Protein AF-A0A954Y2R5-F1 (afdb_monomer)

Solvent-accessible surface area (backbone atoms only — not comparable to full-atom values): 5227 Å² total; per-residue (Å²): 133,80,44,74,27,45,36,33,32,26,34,68,61,95,92,46,71,47,96,50,70,63,53,79,68,44,76,30,40,46,72,50,80,57,98,58,28,42,31,34,37,34,81,62,88,78,96,58,56,34,33,35,40,35,40,82,38,99,89,83,45,58,40,39,36,33,27,41,57,78,46,78,45,76,46,99,84,62,40,24,40,37,32,22,36,56,77,46,79,47,72,122

Foldseek 3Di:
DKDKKWKFAFDDDDPDTDPDGPDDIDIWTWDDDDPWKTKIKDQDDDPGQKIKIWDDDPVPHTWIWIWGWDDWDADPVRIIITMTTTPDIDHD

pLDDT: mean 91.86, std 6.45, range [58.53, 97.75]

Secondary structure (DSSP, 8-state):
-PPEEEEEEEEEETTEEEEEESS--EEEEEEEEETTEEEEEESS----SEEEEEEEETTTEEEEEEEEEEEEEE-TTSPEEEEEEEEEEE--

Nearest PDB structures (foldseek):
  5ejl-assembly1_A  TM=7.890E-01  e=1.303E-02  Klebsiella pneumoniae
  5kec-assembly3_A  TM=7.675E-01  e=5.693E-02  Klebsiella pneumoniae
  5kgo-assembly1_D  TM=7.375E-01  e=1.441E-01  Klebsiella pneumoniae

Sequence (92 aa):
IPYLLRLTPLVSHGREYFSEQAGEAITVVGKDISESGMGFYHDSSLPHRFVRLSLDDPQVGAFEIVLQLVRCRFTKIGWYETAGRIVEVSTG

Radius of gyration: 12.49 Å; Cα contacts (8 Å, |Δi|>4): 217; chains: 1; bounding box: 32×37×26 Å

Structure (mmCIF, N/CA/C/O backbone):
data_AF-A0A954Y2R5-F1
#
_entry.id   AF-A0A954Y2R5-F1
#
loop_
_atom_site.group_PDB
_atom_site.id
_atom_site.type_symbol
_atom_site.label_atom_id
_atom_site.label_alt_id
_atom_site.label_comp_id
_atom_site.label_asym_id
_atom_site.label_entity_id
_atom_site.labe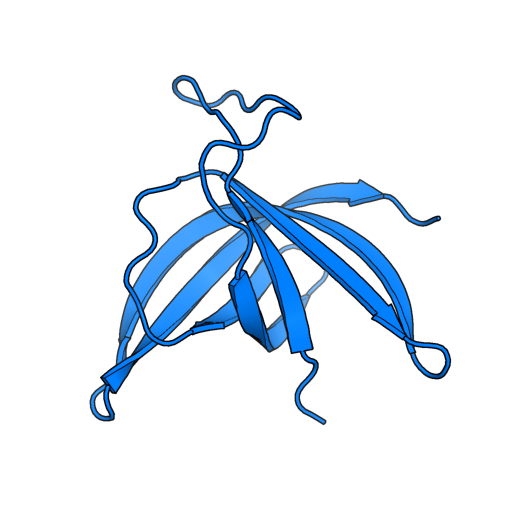l_seq_id
_atom_site.pdbx_PDB_ins_code
_atom_site.Cartn_x
_atom_site.Cartn_y
_atom_site.Cartn_z
_atom_site.occupancy
_atom_site.B_iso_or_equiv
_atom_site.auth_seq_id
_atom_site.auth_comp_id
_atom_site.auth_asym_id
_atom_site.auth_atom_id
_atom_site.pdbx_PDB_model_num
ATOM 1 N N . ILE A 1 1 ? -11.625 -2.846 13.345 1.00 61.84 1 ILE A N 1
ATOM 2 C CA . ILE A 1 1 ? -12.493 -2.758 12.147 1.00 61.84 1 ILE A CA 1
ATOM 3 C C . ILE A 1 1 ? -11.566 -2.860 10.941 1.00 61.84 1 ILE A C 1
ATOM 5 O O . ILE A 1 1 ? -10.534 -2.201 10.990 1.00 61.84 1 ILE A O 1
ATOM 9 N N . PRO A 1 2 ? -11.828 -3.730 9.950 1.00 77.75 2 PRO A N 1
ATOM 10 C CA . PRO A 1 2 ? -11.023 -3.772 8.731 1.00 77.75 2 PRO A CA 1
ATOM 11 C C . PRO A 1 2 ? -11.273 -2.502 7.908 1.00 77.75 2 PRO A C 1
ATOM 13 O O . PRO A 1 2 ? -12.425 -2.128 7.704 1.00 77.75 2 PRO A O 1
ATOM 16 N N . TYR A 1 3 ? -10.208 -1.851 7.442 1.00 86.38 3 TYR A N 1
ATOM 17 C CA . TYR A 1 3 ? -10.305 -0.664 6.587 1.00 86.38 3 TYR A CA 1
ATOM 18 C C . TYR A 1 3 ? -10.008 -1.043 5.142 1.00 86.38 3 TYR A C 1
ATOM 20 O O . TYR A 1 3 ? -9.062 -1.788 4.879 1.00 86.38 3 TYR A O 1
ATOM 28 N N . LEU A 1 4 ? -10.814 -0.536 4.212 1.00 92.69 4 LEU A N 1
ATOM 29 C CA . LEU A 1 4 ? -10.560 -0.685 2.786 1.00 92.69 4 LEU A CA 1
ATOM 30 C C . LEU A 1 4 ? -9.670 0.460 2.325 1.00 92.69 4 LEU A C 1
ATOM 32 O O . LEU A 1 4 ? -9.974 1.624 2.560 1.00 92.69 4 LEU A O 1
ATOM 36 N N . LEU A 1 5 ? -8.566 0.117 1.678 1.00 95.00 5 LEU A N 1
ATOM 37 C CA . LEU A 1 5 ? -7.572 1.076 1.217 1.00 95.00 5 LEU A CA 1
ATOM 38 C C . LEU A 1 5 ? -7.469 0.980 -0.290 1.00 95.00 5 LEU A C 1
ATOM 40 O O . LEU A 1 5 ? -7.507 -0.116 -0.857 1.00 95.00 5 LEU A O 1
ATOM 44 N N . ARG A 1 6 ? -7.284 2.123 -0.940 1.00 96.31 6 ARG A N 1
ATOM 45 C CA . ARG A 1 6 ? -6.927 2.145 -2.353 1.00 96.31 6 ARG A CA 1
ATOM 46 C C . ARG A 1 6 ? -5.418 1.974 -2.465 1.00 96.31 6 ARG A C 1
ATOM 48 O O . ARG A 1 6 ? -4.659 2.811 -1.986 1.00 96.31 6 ARG A O 1
ATOM 55 N N . LEU A 1 7 ? -4.991 0.894 -3.106 1.00 97.19 7 LEU A N 1
ATOM 56 C CA . LEU A 1 7 ? -3.598 0.615 -3.422 1.00 97.19 7 LEU A CA 1
ATOM 57 C C . LEU A 1 7 ? -3.319 1.021 -4.858 1.00 97.19 7 LEU A C 1
ATOM 59 O O . LEU A 1 7 ? -3.954 0.522 -5.778 1.00 97.19 7 LEU A O 1
ATOM 63 N N . THR A 1 8 ? -2.338 1.893 -5.052 1.00 97.62 8 THR A N 1
ATOM 64 C CA . THR A 1 8 ? -1.843 2.292 -6.371 1.00 97.62 8 THR A CA 1
ATOM 65 C C . THR A 1 8 ? -0.398 1.831 -6.530 1.00 97.62 8 THR A C 1
ATOM 67 O O . THR A 1 8 ? 0.463 2.311 -5.787 1.00 97.62 8 THR A O 1
ATOM 70 N N . PRO A 1 9 ? -0.092 0.923 -7.468 1.00 97.12 9 PRO A N 1
ATOM 71 C CA . PRO A 1 9 ? 1.286 0.550 -7.752 1.00 97.12 9 PRO A CA 1
ATOM 72 C C . PRO A 1 9 ? 2.073 1.732 -8.317 1.00 97.12 9 PRO A C 1
ATOM 74 O O . PRO A 1 9 ? 1.566 2.445 -9.182 1.00 97.12 9 PRO A O 1
ATOM 77 N N . LEU A 1 10 ? 3.309 1.925 -7.860 1.00 97.75 10 LEU A N 1
ATOM 78 C CA . LEU A 1 10 ? 4.168 3.019 -8.314 1.00 97.75 10 LEU A CA 1
ATOM 79 C C . LEU A 1 10 ? 5.278 2.516 -9.234 1.00 97.75 10 LEU A C 1
ATOM 81 O O . LEU A 1 10 ? 5.788 1.399 -9.072 1.00 97.75 10 LEU A O 1
ATOM 85 N N . VAL A 1 11 ? 5.667 3.354 -10.195 1.00 97.31 11 VAL A N 1
ATOM 86 C CA . VAL A 1 11 ? 6.859 3.115 -11.016 1.00 97.31 11 VAL A CA 1
ATOM 87 C C . VAL A 1 11 ? 8.086 3.141 -10.110 1.00 97.31 11 VAL A C 1
ATOM 89 O O . VAL A 1 11 ? 8.179 3.952 -9.190 1.00 97.31 11 VAL A O 1
ATOM 92 N N . SER A 1 12 ? 9.034 2.229 -10.340 1.00 95.94 12 SER A N 1
ATOM 93 C CA . SER A 1 12 ? 10.264 2.170 -9.548 1.00 95.94 12 SER A CA 1
ATOM 94 C C . SER A 1 12 ? 11.466 1.708 -10.358 1.00 95.94 12 SER A C 1
ATOM 96 O O . SER A 1 12 ? 11.353 0.809 -11.194 1.00 95.94 12 SER A O 1
ATOM 98 N N . HIS A 1 13 ? 12.628 2.277 -10.042 1.00 94.56 13 HIS A N 1
ATOM 99 C CA . HIS A 1 13 ? 13.924 1.895 -10.589 1.00 94.56 13 HIS A CA 1
ATOM 100 C C . HIS A 1 13 ? 14.899 1.624 -9.437 1.00 94.56 13 HIS A C 1
ATOM 102 O O . HIS A 1 13 ? 15.389 2.518 -8.750 1.00 94.56 13 HIS A O 1
ATOM 108 N N . GLY A 1 14 ? 15.168 0.341 -9.182 1.00 89.50 14 GLY A N 1
ATOM 109 C CA . GLY A 1 14 ? 16.058 -0.084 -8.102 1.00 89.50 14 GLY A CA 1
ATOM 110 C C . GLY A 1 14 ? 15.496 0.212 -6.705 1.00 89.50 14 GLY A C 1
ATOM 111 O O . GLY A 1 14 ? 14.703 -0.575 -6.173 1.00 89.50 14 GLY A O 1
ATOM 112 N N . ARG A 1 15 ? 15.989 1.291 -6.085 1.00 89.62 15 ARG A N 1
ATOM 113 C CA . ARG A 1 15 ? 15.577 1.770 -4.751 1.00 89.62 15 ARG A CA 1
ATOM 114 C C . ARG A 1 15 ? 14.750 3.056 -4.801 1.00 89.62 15 ARG A C 1
ATOM 116 O O . ARG A 1 15 ? 14.273 3.482 -3.756 1.00 89.62 15 ARG A O 1
ATOM 123 N N . GLU A 1 16 ? 14.582 3.636 -5.982 1.00 94.19 16 GLU A N 1
ATOM 124 C CA . GLU A 1 16 ? 13.823 4.863 -6.203 1.00 94.19 16 GLU A CA 1
ATOM 125 C C . GLU A 1 16 ? 12.433 4.527 -6.747 1.00 94.19 16 GLU A C 1
ATOM 127 O O . GLU A 1 16 ? 12.261 3.532 -7.461 1.00 94.19 16 GLU A O 1
ATOM 132 N N . TYR A 1 17 ? 11.449 5.355 -6.404 1.00 96.06 17 TYR A N 1
ATOM 133 C CA . TYR A 1 17 ? 10.093 5.301 -6.939 1.00 96.06 17 TYR A CA 1
ATOM 134 C C . TYR A 1 17 ? 9.673 6.674 -7.455 1.00 96.06 17 TYR A C 1
ATOM 136 O O . TYR A 1 17 ? 10.220 7.697 -7.050 1.00 96.06 17 TYR A O 1
ATOM 144 N N . PHE A 1 18 ? 8.691 6.671 -8.346 1.00 95.88 18 PHE A N 1
ATOM 145 C CA . PHE A 1 18 ? 8.134 7.861 -8.977 1.00 95.88 18 PHE A CA 1
ATOM 146 C C . PHE A 1 18 ? 6.643 7.939 -8.649 1.00 95.88 18 PHE A C 1
ATOM 148 O O . PHE A 1 18 ? 6.011 6.930 -8.331 1.00 95.88 18 PHE A O 1
ATOM 155 N N . SER A 1 19 ? 6.066 9.137 -8.715 1.00 93.19 19 SER A N 1
ATOM 156 C CA . SER A 1 19 ? 4.639 9.355 -8.430 1.00 93.19 19 SER A CA 1
ATOM 157 C C . SER A 1 19 ? 3.706 8.758 -9.496 1.00 93.19 19 SER A C 1
ATOM 159 O O . SER A 1 19 ? 2.499 8.631 -9.273 1.00 93.19 19 SER A O 1
ATOM 161 N N . GLU A 1 20 ? 4.263 8.370 -10.643 1.00 96.12 20 GLU A N 1
ATOM 162 C CA . GLU A 1 20 ? 3.576 7.715 -11.752 1.00 96.12 20 GLU A CA 1
ATOM 163 C C . GLU A 1 20 ? 3.039 6.330 -11.367 1.00 96.12 20 GLU A C 1
ATOM 165 O O . GLU A 1 20 ? 3.683 5.550 -10.659 1.00 96.12 20 GLU A O 1
ATOM 170 N N . GLN A 1 21 ? 1.851 6.002 -11.880 1.00 96.25 21 GLN A N 1
ATOM 171 C CA . GLN A 1 21 ? 1.228 4.702 -11.645 1.00 96.25 21 GLN A CA 1
ATOM 172 C C . GLN A 1 21 ? 1.842 3.641 -12.561 1.00 96.25 21 GLN A C 1
ATOM 174 O O . GLN A 1 21 ? 1.907 3.822 -13.774 1.00 96.25 21 GLN A O 1
ATOM 179 N N . ALA A 1 22 ? 2.249 2.512 -11.984 1.00 95.75 22 ALA A N 1
ATOM 180 C CA . ALA A 1 22 ? 2.790 1.373 -12.729 1.00 95.75 22 ALA A CA 1
ATOM 181 C C . ALA A 1 22 ? 1.726 0.341 -13.136 1.00 95.75 22 ALA A C 1
ATOM 183 O O . ALA A 1 22 ? 2.055 -0.654 -13.780 1.00 95.75 22 ALA A O 1
ATOM 184 N N . GLY A 1 23 ? 0.473 0.537 -12.729 1.00 93.56 23 GLY A N 1
ATOM 185 C CA . GLY A 1 23 ? -0.621 -0.389 -12.985 1.00 93.56 23 GLY A CA 1
ATOM 186 C C . GLY A 1 23 ? -1.940 0.123 -12.424 1.00 93.56 23 GLY A C 1
ATOM 187 O O . GLY A 1 23 ? -2.008 1.218 -11.861 1.00 93.56 23 GLY A O 1
ATOM 188 N N . GLU A 1 24 ? -2.985 -0.685 -12.580 1.00 94.12 24 GLU A N 1
ATOM 189 C CA . GLU A 1 24 ? -4.307 -0.362 -12.055 1.00 94.12 24 GLU A CA 1
ATOM 190 C C . GLU A 1 24 ? -4.305 -0.311 -10.528 1.00 94.12 24 GLU A C 1
ATOM 192 O O . GLU A 1 24 ? -3.626 -1.085 -9.846 1.00 94.12 24 GLU A O 1
ATOM 197 N N . ALA A 1 25 ? -5.090 0.617 -9.987 1.00 95.62 25 ALA A N 1
ATOM 198 C CA . ALA A 1 25 ? -5.315 0.665 -8.559 1.00 95.62 25 ALA A CA 1
ATOM 199 C C . ALA A 1 25 ? -6.330 -0.398 -8.142 1.00 95.62 25 ALA A C 1
ATOM 201 O O . ALA A 1 25 ? -7.361 -0.569 -8.790 1.00 95.62 25 ALA A O 1
ATOM 202 N N . ILE A 1 26 ? -6.063 -1.052 -7.018 1.00 95.31 26 ILE A N 1
ATOM 203 C CA . ILE A 1 26 ? -6.919 -2.096 -6.456 1.00 95.31 26 ILE A CA 1
ATOM 204 C C . ILE A 1 26 ? -7.357 -1.721 -5.044 1.00 95.31 26 ILE A C 1
ATOM 206 O O . ILE A 1 26 ? -6.720 -0.909 -4.370 1.00 95.31 26 ILE A O 1
ATOM 210 N N . THR A 1 27 ? -8.436 -2.333 -4.573 1.00 95.12 27 THR A N 1
ATOM 211 C CA . THR A 1 27 ? -8.838 -2.242 -3.168 1.00 95.12 27 THR A CA 1
ATOM 212 C C . THR A 1 27 ? -8.149 -3.338 -2.366 1.00 95.12 27 THR A C 1
ATOM 214 O O . THR A 1 27 ? -8.157 -4.501 -2.761 1.00 95.12 27 THR A O 1
ATOM 217 N N . VAL A 1 28 ? -7.579 -2.976 -1.219 1.00 95.75 28 VAL A N 1
ATOM 218 C CA . VAL A 1 28 ? -6.960 -3.922 -0.284 1.00 95.75 28 VAL A CA 1
ATOM 219 C C . VAL A 1 28 ? -7.569 -3.791 1.104 1.00 95.75 28 VAL A C 1
ATOM 221 O O . VAL A 1 28 ? -8.071 -2.731 1.480 1.00 95.75 28 VAL A O 1
ATOM 224 N N . VAL A 1 29 ? -7.514 -4.871 1.879 1.00 94.88 29 VAL A N 1
ATOM 225 C CA . VAL A 1 29 ? -8.019 -4.904 3.253 1.00 94.88 29 VAL A CA 1
ATOM 226 C C . VAL A 1 29 ? -6.857 -4.666 4.210 1.00 94.88 29 VAL A C 1
ATOM 228 O O . VAL A 1 29 ? -5.949 -5.492 4.300 1.00 94.88 29 VAL A O 1
ATOM 231 N N . GLY A 1 30 ? -6.879 -3.550 4.934 1.00 93.50 30 GLY A N 1
ATOM 232 C CA . GLY A 1 30 ? -5.902 -3.246 5.975 1.00 93.50 30 GLY A CA 1
ATOM 233 C C . GLY A 1 30 ? -5.910 -4.306 7.076 1.00 93.50 30 GLY A C 1
ATOM 234 O O . GLY A 1 30 ? -6.973 -4.744 7.523 1.00 93.50 30 GLY A O 1
ATOM 235 N N . LYS A 1 31 ? -4.715 -4.717 7.505 1.00 91.94 31 LYS A N 1
ATOM 236 C CA . LYS A 1 31 ? -4.512 -5.723 8.551 1.00 91.94 31 LYS A CA 1
ATOM 237 C C . LYS A 1 31 ? -3.988 -5.089 9.838 1.00 91.94 31 LYS A C 1
ATOM 239 O O . LYS A 1 31 ? -4.708 -5.042 10.825 1.00 91.94 31 LYS A O 1
ATOM 244 N N . ASP A 1 32 ? -2.757 -4.586 9.796 1.00 86.75 32 ASP A N 1
ATOM 245 C CA . ASP A 1 32 ? -2.041 -4.011 10.938 1.00 86.75 32 ASP A CA 1
ATOM 246 C C . ASP A 1 32 ? -1.325 -2.735 10.474 1.00 86.75 32 ASP A C 1
ATOM 248 O O . ASP A 1 32 ? -0.753 -2.724 9.381 1.00 86.75 32 ASP A O 1
ATOM 252 N N . ILE A 1 33 ? -1.318 -1.682 11.293 1.00 87.75 33 ILE A N 1
ATOM 253 C CA . ILE A 1 33 ? -0.577 -0.438 11.037 1.00 87.75 33 ILE A CA 1
ATOM 254 C C . ILE A 1 33 ? 0.318 -0.110 12.232 1.00 87.75 33 ILE A C 1
ATOM 256 O O . ILE A 1 33 ? -0.071 -0.292 13.385 1.00 87.75 33 ILE A O 1
ATOM 260 N N . SER A 1 34 ? 1.530 0.357 11.953 1.00 89.50 34 SER A N 1
ATOM 261 C CA . SER A 1 34 ? 2.453 0.918 12.938 1.00 89.50 34 SER A CA 1
ATOM 262 C C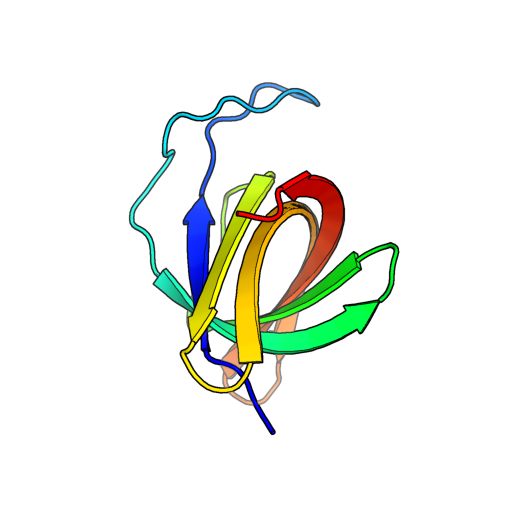 . SER A 1 34 ? 3.134 2.154 12.358 1.00 89.50 34 SER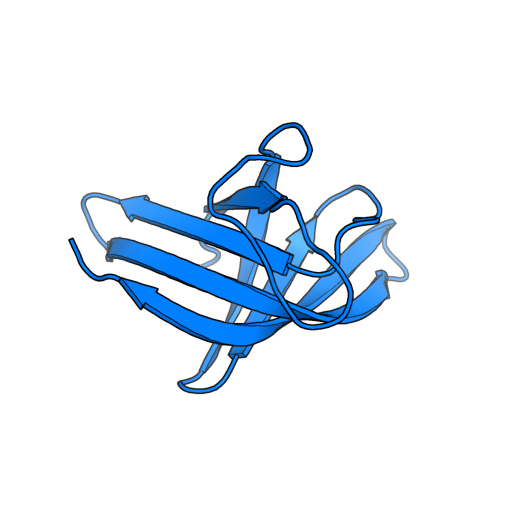 A C 1
ATOM 264 O O . SER A 1 34 ? 3.018 2.434 11.167 1.00 89.50 34 SER A O 1
ATOM 266 N N . GLU A 1 35 ? 3.911 2.864 13.173 1.00 86.88 35 GLU A N 1
ATOM 267 C CA . GLU A 1 35 ? 4.696 4.023 12.720 1.00 86.88 35 GLU A CA 1
ATOM 268 C C . GLU A 1 35 ? 5.708 3.685 11.611 1.00 86.88 35 GLU A C 1
ATOM 270 O O . GLU A 1 35 ? 6.148 4.562 10.876 1.00 86.88 35 GLU A O 1
ATOM 275 N N . SER A 1 36 ? 6.099 2.413 11.481 1.00 92.56 36 SER A N 1
ATOM 276 C CA . SER A 1 36 ? 7.162 1.987 10.560 1.00 92.56 36 SER A CA 1
ATOM 277 C C . SE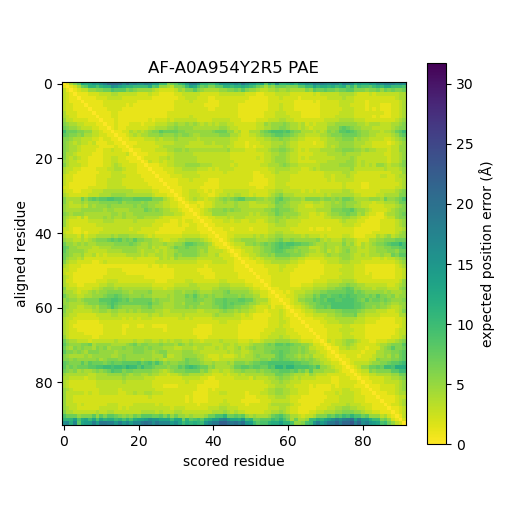R A 1 36 ? 6.667 1.193 9.356 1.00 92.56 36 SER A C 1
ATOM 279 O O . SER A 1 36 ? 7.433 0.961 8.416 1.00 92.56 36 SER A O 1
ATOM 281 N N . GLY A 1 37 ? 5.415 0.746 9.356 1.00 94.25 37 GLY A N 1
ATOM 282 C CA . GLY A 1 37 ? 4.948 -0.180 8.341 1.00 94.25 37 GLY A CA 1
ATOM 283 C C . GLY A 1 37 ? 3.466 -0.479 8.413 1.00 94.25 37 GLY A C 1
ATOM 284 O O . GLY A 1 37 ? 2.766 -0.123 9.359 1.00 94.25 37 GLY A O 1
ATOM 285 N N . MET A 1 38 ? 3.007 -1.189 7.392 1.00 94.38 38 MET A N 1
ATOM 286 C CA . MET A 1 38 ? 1.622 -1.609 7.287 1.00 94.38 38 MET A CA 1
ATOM 287 C C . MET A 1 38 ? 1.514 -2.967 6.598 1.00 94.38 38 MET A C 1
ATOM 289 O O . MET A 1 38 ? 2.244 -3.262 5.648 1.00 94.38 38 MET A O 1
ATOM 293 N N . GLY A 1 39 ? 0.595 -3.790 7.099 1.00 94.88 39 GLY 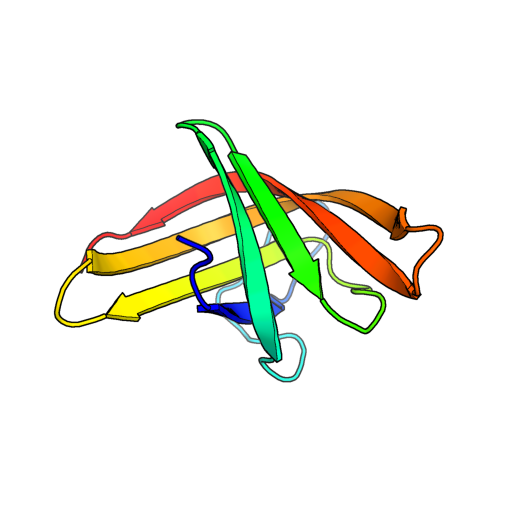A N 1
ATOM 294 C CA . GLY A 1 39 ? 0.174 -5.047 6.493 1.00 94.88 39 GLY A CA 1
ATOM 295 C C . GLY A 1 39 ? -1.232 -4.947 5.906 1.00 94.88 39 GLY A C 1
ATOM 296 O O . GLY A 1 39 ? -2.089 -4.248 6.451 1.00 94.88 39 GLY A O 1
ATOM 297 N N . PHE A 1 40 ? -1.483 -5.671 4.820 1.00 95.38 40 PHE A N 1
ATOM 298 C CA . PHE A 1 40 ? -2.783 -5.734 4.156 1.00 95.38 40 PHE A CA 1
ATOM 299 C C . PHE A 1 40 ? -2.977 -7.053 3.392 1.00 95.38 40 PHE A C 1
ATOM 301 O O . PHE A 1 40 ? -2.024 -7.788 3.121 1.00 95.38 40 PHE A O 1
ATOM 308 N N . TYR A 1 41 ? -4.229 -7.346 3.048 1.00 95.31 41 TYR A N 1
ATOM 309 C CA . TYR A 1 41 ? -4.639 -8.507 2.262 1.00 95.31 41 TYR A CA 1
ATOM 310 C C . TYR A 1 41 ? -5.274 -8.096 0.935 1.00 95.31 41 TYR A C 1
AT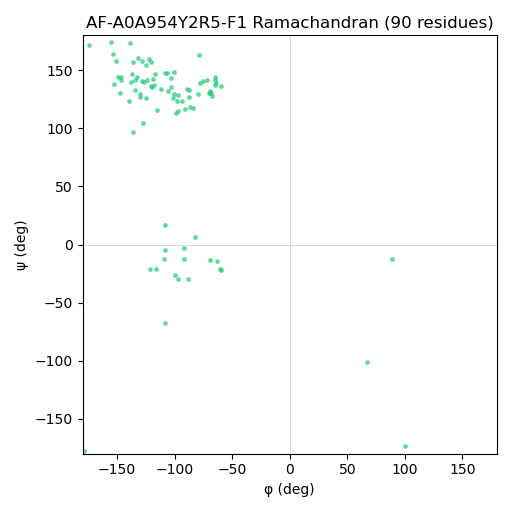OM 312 O O . TYR A 1 41 ? -5.968 -7.081 0.861 1.00 95.31 41 TYR A O 1
ATOM 320 N N . HIS A 1 42 ? -5.072 -8.913 -0.096 1.00 93.50 42 HIS A N 1
ATOM 321 C CA . HIS A 1 42 ? -5.719 -8.789 -1.404 1.00 93.50 42 HIS A CA 1
ATOM 322 C C . HIS A 1 42 ? -5.761 -10.144 -2.128 1.00 93.50 42 HIS A C 1
ATOM 324 O O . HIS A 1 42 ? -5.250 -11.140 -1.619 1.00 93.50 42 HIS A O 1
ATOM 330 N N . ASP A 1 43 ? -6.429 -10.215 -3.273 1.00 89.50 43 ASP A N 1
ATOM 331 C CA . ASP A 1 43 ? -6.786 -11.467 -3.959 1.00 89.50 43 ASP A CA 1
ATOM 332 C C . ASP A 1 43 ? -5.756 -11.961 -4.994 1.00 89.50 43 ASP A C 1
ATOM 334 O O . ASP A 1 43 ? -5.810 -13.106 -5.440 1.00 89.50 43 ASP A O 1
ATOM 338 N N . SER A 1 44 ? -4.797 -11.118 -5.365 1.00 85.38 44 SER A N 1
ATOM 339 C CA . SER A 1 44 ? -3.864 -11.335 -6.478 1.00 85.38 44 SER A CA 1
ATOM 340 C C . SER A 1 44 ? -2.416 -11.065 -6.063 1.00 85.38 44 SER A C 1
ATOM 342 O O . SER A 1 44 ? -2.168 -10.414 -5.063 1.00 85.38 44 SER A O 1
ATOM 344 N N . SER A 1 45 ? -1.411 -11.560 -6.786 1.00 86.56 45 SER A N 1
ATOM 345 C CA . SER A 1 45 ? -0.010 -11.212 -6.485 1.00 86.56 45 SER A CA 1
ATOM 346 C C . SER A 1 45 ? 0.331 -9.792 -6.952 1.00 86.56 45 SER A C 1
ATOM 348 O O . SER A 1 45 ? -0.035 -9.425 -8.065 1.00 86.56 45 SER A O 1
ATOM 350 N N . LEU A 1 46 ? 1.115 -9.036 -6.174 1.00 87.94 46 LEU A N 1
ATOM 351 C CA . LEU A 1 46 ? 1.632 -7.718 -6.575 1.00 87.94 46 LEU A CA 1
ATOM 352 C C . LEU A 1 46 ? 3.077 -7.825 -7.094 1.00 87.94 46 LEU A C 1
ATOM 354 O O . LEU A 1 46 ? 3.977 -8.092 -6.296 1.00 87.94 46 LEU A O 1
ATOM 358 N N . PRO A 1 47 ? 3.343 -7.576 -8.391 1.00 90.19 47 PRO A N 1
ATOM 359 C CA . PRO A 1 47 ? 4.699 -7.601 -8.948 1.00 90.19 47 PRO A CA 1
ATOM 360 C C . PRO A 1 47 ? 5.486 -6.295 -8.712 1.00 90.19 47 PRO A C 1
ATOM 362 O O . PRO A 1 47 ? 6.590 -6.136 -9.231 1.00 90.19 47 PRO A O 1
ATOM 365 N N . HIS A 1 48 ? 4.936 -5.350 -7.945 1.00 93.00 48 HIS A N 1
ATOM 366 C CA . HIS A 1 48 ? 5.501 -4.014 -7.738 1.00 93.00 48 HIS A CA 1
ATOM 367 C C . HIS A 1 48 ? 6.191 -3.900 -6.378 1.00 93.00 48 HIS A C 1
ATOM 369 O O . HIS A 1 48 ? 5.723 -4.454 -5.390 1.00 93.00 48 HIS A O 1
ATOM 375 N N . ARG A 1 49 ? 7.304 -3.160 -6.310 1.00 94.88 49 ARG A N 1
ATOM 376 C CA . ARG A 1 49 ? 8.078 -2.979 -5.067 1.00 94.88 49 ARG A CA 1
ATOM 377 C C . ARG A 1 49 ? 7.592 -1.805 -4.221 1.00 94.88 49 ARG A C 1
ATOM 379 O O . ARG A 1 49 ? 7.746 -1.851 -3.003 1.00 94.88 49 ARG A O 1
ATOM 386 N N . PHE A 1 50 ? 7.037 -0.778 -4.854 1.00 97.69 50 PHE A N 1
ATOM 387 C CA . PHE A 1 50 ? 6.511 0.400 -4.181 1.00 97.69 50 PHE A CA 1
ATOM 388 C C . PHE A 1 50 ? 5.037 0.560 -4.507 1.00 97.69 50 PHE A C 1
ATOM 390 O O . PHE A 1 50 ? 4.616 0.392 -5.655 1.00 97.69 50 PHE A O 1
ATOM 397 N N . VAL A 1 51 ? 4.257 0.862 -3.480 1.00 97.44 51 VAL A N 1
ATOM 398 C CA . VAL A 1 51 ? 2.826 1.109 -3.611 1.00 97.44 51 VAL A CA 1
ATOM 399 C C . VAL A 1 51 ? 2.455 2.310 -2.772 1.00 97.44 51 VAL A C 1
ATOM 401 O O . VAL A 1 51 ? 3.005 2.523 -1.694 1.00 97.44 51 VAL A O 1
ATOM 404 N N . ARG A 1 52 ? 1.481 3.063 -3.250 1.00 97.50 52 ARG A N 1
ATOM 405 C CA . ARG A 1 52 ? 0.796 4.078 -2.473 1.00 97.50 52 ARG A CA 1
ATOM 406 C C . ARG A 1 52 ? -0.499 3.498 -1.918 1.00 97.50 52 ARG A C 1
ATOM 408 O O . ARG A 1 52 ? -1.289 2.957 -2.690 1.00 97.50 52 ARG A O 1
ATOM 415 N N . LEU A 1 53 ? -0.717 3.626 -0.615 1.00 96.06 53 LEU A N 1
ATOM 416 C CA . LEU A 1 53 ? -1.996 3.353 0.031 1.00 96.06 53 LEU A CA 1
ATOM 417 C C . LEU A 1 53 ? -2.655 4.671 0.409 1.00 96.06 53 LEU A C 1
ATOM 419 O O . LEU A 1 53 ? -2.013 5.517 1.026 1.00 96.06 53 LEU A O 1
ATOM 423 N N . SER A 1 54 ? -3.931 4.813 0.079 1.00 95.19 54 SER A N 1
ATOM 424 C CA . SER A 1 54 ? -4.734 5.954 0.503 1.00 95.19 54 SER A CA 1
ATOM 425 C C . SER A 1 54 ? -6.030 5.495 1.161 1.00 95.19 54 SER A C 1
ATOM 427 O O . SER A 1 54 ? -6.675 4.543 0.699 1.00 95.19 54 SER A O 1
ATOM 429 N N . LEU A 1 55 ? -6.415 6.208 2.214 1.00 92.38 55 LEU A N 1
ATOM 430 C CA . LEU A 1 55 ? -7.740 6.167 2.817 1.00 92.38 55 LEU A CA 1
ATOM 431 C C . LEU A 1 55 ? -8.327 7.570 2.733 1.00 92.38 55 LEU A C 1
ATOM 433 O O . LEU A 1 55 ? -7.633 8.536 3.035 1.00 92.38 55 LEU A O 1
ATOM 437 N N . ASP A 1 56 ? -9.591 7.659 2.352 1.00 90.88 56 ASP A N 1
ATOM 438 C CA . ASP A 1 56 ? -10.400 8.865 2.487 1.00 90.88 56 ASP A CA 1
ATOM 439 C C . ASP A 1 56 ? -11.761 8.415 3.014 1.00 90.88 56 ASP A C 1
ATOM 441 O O . ASP A 1 56 ? -12.579 7.862 2.275 1.00 90.88 56 ASP A O 1
ATOM 445 N N . ASP A 1 57 ? -11.932 8.512 4.330 1.00 86.75 57 ASP A N 1
ATOM 446 C CA . ASP A 1 57 ? -13.133 8.069 5.025 1.00 86.75 57 ASP A CA 1
ATOM 447 C C . ASP A 1 57 ? -13.632 9.187 5.958 1.00 86.75 57 ASP A C 1
ATOM 449 O O . ASP A 1 57 ? -12.872 9.663 6.803 1.00 86.75 57 ASP A O 1
ATOM 453 N N . PRO A 1 58 ? -14.908 9.604 5.874 1.00 86.12 58 PRO A N 1
ATOM 454 C CA . PRO A 1 58 ? -15.436 10.698 6.693 1.00 86.12 58 PRO A CA 1
ATOM 455 C C . PRO A 1 58 ? -15.382 10.472 8.212 1.00 86.12 58 PRO A C 1
ATOM 457 O O . PRO A 1 58 ? -15.480 11.433 8.972 1.00 86.12 58 PRO A O 1
ATOM 460 N N . GLN A 1 59 ? -15.287 9.222 8.672 1.00 85.94 59 GLN A N 1
ATOM 461 C CA . GLN A 1 59 ? -15.240 8.859 10.090 1.00 85.94 59 GLN A CA 1
ATOM 462 C C . GLN A 1 59 ? -13.811 8.641 10.594 1.00 85.94 59 GLN A C 1
ATOM 464 O O . GLN A 1 59 ? -13.548 8.859 11.776 1.00 85.94 59 GLN A O 1
ATOM 469 N N . VAL A 1 60 ? -12.901 8.197 9.722 1.00 82.56 60 VAL A N 1
ATOM 470 C CA . VAL A 1 60 ? -11.507 7.864 10.078 1.00 82.56 60 VAL A CA 1
ATOM 471 C C . VAL A 1 60 ? -10.533 8.990 9.722 1.00 82.56 60 VAL A C 1
ATOM 473 O O . VAL A 1 60 ? -9.494 9.133 10.366 1.00 82.56 60 VAL A O 1
ATOM 476 N N . GLY A 1 61 ? -10.877 9.810 8.732 1.00 87.00 61 GLY A N 1
ATOM 477 C CA . GLY A 1 61 ? -10.023 10.836 8.149 1.00 87.00 61 GLY A CA 1
ATOM 478 C C . GLY A 1 61 ? -9.381 10.391 6.835 1.00 87.00 61 GLY A C 1
ATOM 479 O O . GLY A 1 61 ? -9.677 9.322 6.293 1.00 87.00 61 GLY A O 1
ATOM 480 N N . ALA A 1 62 ? -8.481 11.235 6.333 1.00 90.94 62 ALA A N 1
ATOM 481 C CA . ALA A 1 62 ? -7.766 11.006 5.090 1.00 90.94 62 ALA A CA 1
ATOM 482 C C . ALA A 1 62 ? -6.259 10.897 5.334 1.00 90.94 62 ALA A C 1
ATOM 484 O O . ALA A 1 62 ? -5.677 11.680 6.087 1.00 90.94 62 ALA A O 1
ATOM 485 N N . PHE A 1 63 ? -5.622 9.929 4.684 1.00 91.50 63 PHE A N 1
ATOM 486 C CA . PHE A 1 63 ? -4.169 9.818 4.656 1.00 91.50 63 PHE A CA 1
ATOM 487 C C . PHE A 1 63 ? -3.696 9.162 3.369 1.00 91.50 63 PHE A C 1
ATOM 489 O O . PHE A 1 63 ? -4.408 8.374 2.738 1.00 91.50 63 PHE A O 1
ATOM 496 N N . GLU A 1 64 ? -2.439 9.422 3.042 1.00 94.75 64 GLU A N 1
ATOM 497 C CA . GLU A 1 64 ? -1.724 8.747 1.979 1.00 94.75 64 GLU A CA 1
ATOM 498 C C . GLU A 1 64 ? -0.326 8.348 2.476 1.00 94.75 64 GLU A C 1
ATOM 500 O O . GLU A 1 64 ? 0.379 9.112 3.133 1.00 94.75 64 GLU A O 1
ATOM 505 N N . ILE A 1 65 ? 0.064 7.100 2.221 1.00 95.31 65 ILE A N 1
ATOM 506 C CA . ILE A 1 65 ? 1.386 6.577 2.575 1.00 95.31 65 ILE A CA 1
ATOM 507 C C . ILE A 1 65 ? 1.990 5.835 1.393 1.00 95.31 65 ILE A C 1
ATOM 509 O O . ILE A 1 65 ? 1.295 5.116 0.671 1.00 95.31 65 ILE A O 1
ATOM 513 N N . VAL A 1 66 ? 3.305 5.945 1.230 1.00 97.31 66 VAL A N 1
ATOM 514 C CA . VAL A 1 66 ? 4.059 5.099 0.305 1.00 97.31 66 VAL A CA 1
ATOM 515 C C . VAL A 1 66 ? 4.736 3.991 1.094 1.00 97.31 66 VAL A C 1
ATOM 517 O O . VAL A 1 66 ? 5.427 4.233 2.088 1.00 97.31 66 VAL A O 1
ATOM 520 N N . LEU A 1 67 ? 4.546 2.758 0.634 1.00 97.25 67 LEU A N 1
ATOM 521 C CA . LEU A 1 67 ? 5.163 1.566 1.187 1.00 97.25 67 LEU A CA 1
ATOM 522 C C . LEU A 1 67 ? 6.178 0.976 0.216 1.00 97.25 67 LEU A C 1
ATOM 524 O O . LEU A 1 67 ? 5.867 0.730 -0.949 1.00 97.25 67 LEU A O 1
ATOM 528 N N . GLN A 1 68 ? 7.349 0.623 0.738 1.00 97.38 68 GLN A N 1
ATOM 529 C CA . GLN A 1 68 ? 8.227 -0.360 0.117 1.00 97.38 68 GLN A CA 1
ATOM 530 C C . GLN A 1 68 ? 7.818 -1.761 0.586 1.00 97.38 68 GLN A C 1
ATOM 532 O O . GLN A 1 68 ? 7.904 -2.062 1.778 1.00 97.38 68 GLN A O 1
ATOM 537 N N . LEU A 1 69 ? 7.401 -2.637 -0.327 1.00 95.62 69 LEU A N 1
ATOM 538 C CA . LEU A 1 69 ? 6.983 -3.999 0.007 1.00 95.62 69 LEU A CA 1
ATOM 539 C C . LEU A 1 69 ? 8.184 -4.856 0.434 1.00 95.62 69 LEU A C 1
ATOM 541 O O . LEU A 1 69 ? 9.207 -4.904 -0.252 1.00 95.62 69 LEU A O 1
ATOM 545 N N . VAL A 1 70 ? 8.050 -5.546 1.571 1.00 94.38 70 VAL A N 1
ATOM 546 C CA . VAL A 1 70 ? 9.118 -6.367 2.177 1.00 94.38 70 VAL A CA 1
ATOM 547 C C . VAL A 1 70 ? 8.734 -7.833 2.355 1.00 94.38 70 VAL A C 1
ATOM 549 O O . VAL A 1 70 ? 9.610 -8.689 2.481 1.00 94.38 70 VAL A O 1
ATOM 552 N N . ARG A 1 71 ? 7.436 -8.152 2.374 1.00 90.38 71 ARG A N 1
ATOM 553 C CA . ARG A 1 71 ? 6.938 -9.525 2.492 1.00 90.38 71 ARG A CA 1
ATOM 554 C C . ARG A 1 71 ? 5.641 -9.665 1.715 1.00 90.38 71 ARG A C 1
ATOM 556 O O . ARG A 1 71 ? 4.723 -8.891 1.941 1.00 90.38 71 ARG A O 1
ATOM 563 N N . CYS A 1 72 ? 5.567 -10.701 0.889 1.00 90.00 72 CYS A N 1
ATOM 564 C CA . CYS A 1 72 ? 4.398 -11.035 0.090 1.00 90.00 72 CYS A CA 1
ATOM 565 C C . CYS A 1 72 ? 4.215 -12.560 0.100 1.00 90.00 72 CYS A C 1
ATOM 567 O O . CYS A 1 72 ? 5.159 -13.287 -0.222 1.00 90.00 72 CYS A O 1
ATOM 569 N N . ARG A 1 73 ? 3.052 -13.072 0.518 1.00 92.25 73 ARG A N 1
ATOM 570 C CA . ARG A 1 73 ? 2.818 -14.522 0.637 1.00 92.25 73 ARG A CA 1
ATOM 571 C C . ARG A 1 73 ? 1.345 -14.885 0.471 1.00 92.25 73 ARG A C 1
ATOM 573 O O . ARG A 1 73 ? 0.488 -14.291 1.111 1.00 92.25 73 ARG A O 1
ATOM 580 N N . PHE A 1 74 ? 1.062 -15.961 -0.262 1.00 90.44 74 PHE A N 1
ATOM 581 C CA . PHE A 1 74 ? -0.258 -16.592 -0.223 1.00 90.44 74 PHE A CA 1
ATOM 582 C C . PHE A 1 74 ? -0.529 -17.263 1.129 1.00 90.44 74 PHE A C 1
ATOM 584 O O . PHE A 1 74 ? 0.267 -18.044 1.654 1.00 90.44 74 PHE A O 1
ATOM 591 N N . THR A 1 75 ? -1.689 -16.969 1.692 1.00 88.62 75 THR A N 1
ATOM 592 C CA . THR A 1 75 ? -2.251 -17.669 2.843 1.00 88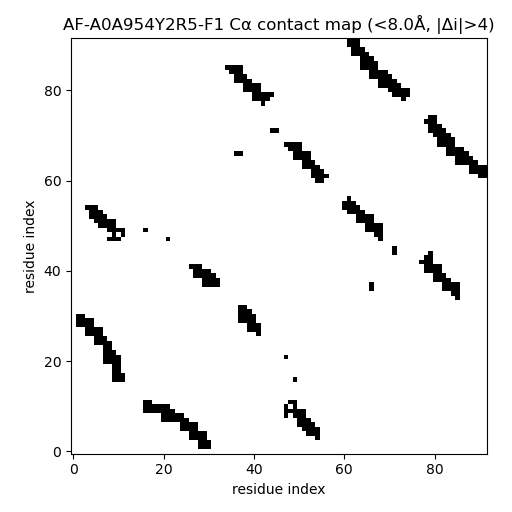.62 75 THR A CA 1
ATOM 593 C C . THR A 1 75 ? -2.891 -18.988 2.399 1.00 88.62 75 THR A C 1
ATOM 595 O O . THR A 1 75 ? -3.210 -19.188 1.227 1.00 88.62 75 THR A O 1
ATOM 598 N N . LYS A 1 76 ? -3.140 -19.897 3.350 1.00 88.38 76 LYS A N 1
ATOM 599 C CA . LYS A 1 76 ? -3.785 -21.198 3.077 1.00 88.38 76 LYS A CA 1
ATOM 600 C C . LYS A 1 76 ? -5.224 -21.085 2.556 1.00 88.38 76 LYS A C 1
ATOM 602 O O . LYS A 1 76 ? -5.765 -22.072 2.078 1.00 88.38 76 LYS A O 1
ATOM 607 N N . ILE A 1 77 ? -5.831 -19.908 2.681 1.00 87.19 77 ILE A N 1
ATOM 608 C CA . ILE A 1 77 ? -7.223 -19.629 2.314 1.00 87.19 77 ILE A CA 1
ATOM 609 C C . ILE A 1 77 ? -7.328 -18.757 1.053 1.00 87.19 77 ILE A C 1
ATOM 611 O O . ILE A 1 77 ? -8.368 -18.164 0.804 1.00 87.19 77 ILE A O 1
ATOM 615 N N . GLY A 1 78 ? -6.249 -18.651 0.270 1.00 85.25 78 GLY A N 1
ATOM 616 C CA . GLY A 1 78 ? -6.255 -17.989 -1.040 1.00 85.25 78 GLY A CA 1
ATOM 617 C C . GLY A 1 78 ? -5.973 -16.486 -1.020 1.00 85.25 78 GLY A C 1
ATOM 618 O O . GLY A 1 78 ? -5.656 -15.931 -2.063 1.00 85.25 78 GLY A O 1
ATOM 619 N N . TRP A 1 79 ? -5.990 -15.832 0.146 1.00 90.69 79 TRP A N 1
ATOM 620 C CA . TRP A 1 79 ? -5.599 -14.423 0.257 1.00 90.69 79 TRP A CA 1
ATOM 621 C C . TRP A 1 79 ? -4.097 -14.244 0.086 1.00 90.69 79 TRP A C 1
ATOM 623 O O . TRP A 1 79 ? -3.317 -15.026 0.633 1.00 90.69 79 TRP A O 1
ATOM 633 N N . TYR A 1 80 ? -3.692 -13.179 -0.590 1.00 93.19 80 TYR A N 1
ATOM 634 C CA . TYR A 1 80 ? -2.320 -12.707 -0.636 1.00 93.19 80 TYR A CA 1
ATOM 635 C C . TYR A 1 80 ? -2.087 -11.701 0.494 1.00 93.19 80 TYR A C 1
ATOM 637 O O . TYR A 1 80 ? -2.730 -10.657 0.574 1.00 93.19 80 TYR A O 1
ATOM 645 N N . GLU A 1 81 ? -1.199 -12.061 1.412 1.00 94.38 81 GLU A N 1
ATOM 646 C CA . GLU A 1 81 ? -0.778 -11.237 2.538 1.00 94.38 81 GLU A CA 1
ATOM 647 C C . GLU A 1 81 ? 0.475 -10.456 2.155 1.00 94.38 81 GLU A C 1
ATOM 649 O O . GLU A 1 81 ? 1.507 -11.052 1.820 1.00 94.38 81 GLU A O 1
ATOM 654 N N . THR A 1 82 ? 0.396 -9.135 2.270 1.00 95.94 82 THR A N 1
ATOM 655 C CA . THR A 1 82 ? 1.488 -8.222 1.950 1.00 95.94 82 THR A CA 1
ATOM 656 C C . THR A 1 82 ? 1.805 -7.337 3.148 1.00 95.94 82 THR A C 1
ATOM 658 O O . THR A 1 82 ? 0.915 -6.897 3.871 1.00 95.94 82 THR A O 1
ATOM 661 N N . ALA A 1 83 ? 3.089 -7.072 3.368 1.00 95.31 83 ALA A N 1
ATOM 662 C CA . ALA A 1 83 ? 3.563 -6.093 4.331 1.00 95.31 83 ALA A CA 1
ATOM 663 C C . ALA A 1 83 ? 4.653 -5.218 3.713 1.00 95.31 83 ALA A C 1
ATOM 665 O O . ALA A 1 83 ? 5.516 -5.700 2.967 1.00 95.31 83 ALA A O 1
ATOM 666 N N . GLY A 1 84 ? 4.622 -3.935 4.059 1.00 96.19 84 GLY A N 1
ATOM 667 C CA . GLY A 1 84 ? 5.573 -2.940 3.589 1.00 96.19 84 GLY A CA 1
ATOM 668 C C . GLY A 1 84 ? 6.061 -2.015 4.696 1.00 96.19 84 GLY A C 1
ATOM 669 O O . GLY A 1 84 ? 5.404 -1.842 5.723 1.00 96.19 84 GLY A O 1
ATOM 670 N N . ARG A 1 85 ? 7.235 -1.425 4.469 1.00 96.94 85 ARG A N 1
ATOM 671 C CA . ARG A 1 85 ? 7.804 -0.357 5.293 1.00 96.94 85 ARG A CA 1
ATOM 672 C C . ARG A 1 85 ? 7.336 0.990 4.758 1.00 96.94 85 ARG A C 1
ATOM 674 O O . ARG A 1 85 ? 7.431 1.213 3.553 1.00 96.94 85 ARG A O 1
ATOM 681 N N . ILE A 1 86 ? 6.889 1.876 5.641 1.00 96.69 86 ILE A N 1
ATOM 682 C CA . ILE A 1 86 ? 6.541 3.253 5.278 1.00 96.69 86 ILE A CA 1
ATOM 683 C C . ILE A 1 86 ? 7.819 3.997 4.884 1.00 96.69 86 ILE A C 1
ATOM 685 O O . ILE A 1 86 ? 8.810 3.978 5.619 1.00 96.69 86 ILE A O 1
ATOM 689 N N . VAL A 1 87 ? 7.801 4.617 3.706 1.00 96.50 87 VAL A N 1
ATOM 690 C CA . VAL A 1 87 ? 8.900 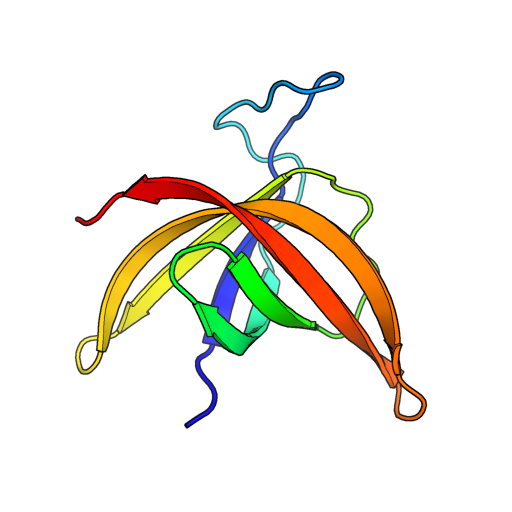5.455 3.198 1.00 96.50 87 VAL A CA 1
ATOM 691 C C . VAL A 1 87 ? 8.489 6.914 3.027 1.00 96.50 87 VAL A C 1
ATOM 693 O O . VAL A 1 87 ? 9.352 7.783 3.066 1.00 96.50 87 VAL A O 1
ATOM 696 N N . GLU A 1 88 ? 7.189 7.182 2.917 1.00 95.19 88 GLU A N 1
ATOM 697 C CA . GLU A 1 88 ? 6.627 8.528 2.836 1.00 95.19 88 GLU A CA 1
ATOM 698 C C . GLU A 1 88 ? 5.234 8.543 3.469 1.00 95.19 88 GLU A C 1
ATOM 700 O O . GLU A 1 88 ? 4.487 7.565 3.359 1.00 95.19 88 GLU A O 1
ATOM 705 N N . VAL A 1 89 ? 4.905 9.653 4.129 1.00 93.06 89 VAL A N 1
ATOM 706 C CA . VAL A 1 89 ? 3.587 9.928 4.702 1.00 93.06 89 VAL A CA 1
ATOM 707 C C . VAL A 1 89 ? 3.162 11.313 4.246 1.00 93.06 89 VAL A C 1
ATOM 709 O O . VAL A 1 89 ? 3.906 12.276 4.430 1.00 93.06 89 VAL A O 1
ATOM 712 N N . SER A 1 90 ? 1.955 11.411 3.706 1.00 88.44 90 SER A N 1
ATOM 713 C CA . SER A 1 90 ? 1.280 12.669 3.438 1.00 88.44 90 SER A CA 1
ATOM 714 C C . SER A 1 90 ? -0.085 12.667 4.124 1.00 88.44 90 SER A C 1
ATOM 716 O O . SER A 1 90 ? -0.908 11.759 3.992 1.00 88.44 90 SER A O 1
ATOM 718 N N . THR A 1 91 ? -0.306 13.700 4.923 1.00 75.56 91 THR A N 1
ATOM 719 C CA . THR A 1 91 ? -1.607 14.028 5.502 1.00 75.56 91 THR A CA 1
ATOM 720 C C . THR A 1 91 ? -2.182 15.168 4.678 1.00 75.56 91 THR A C 1
ATOM 722 O O . THR A 1 91 ? -1.484 16.165 4.474 1.00 75.56 91 THR A O 1
ATOM 725 N N . GLY A 1 92 ? -3.400 14.985 4.165 1.00 58.53 92 GL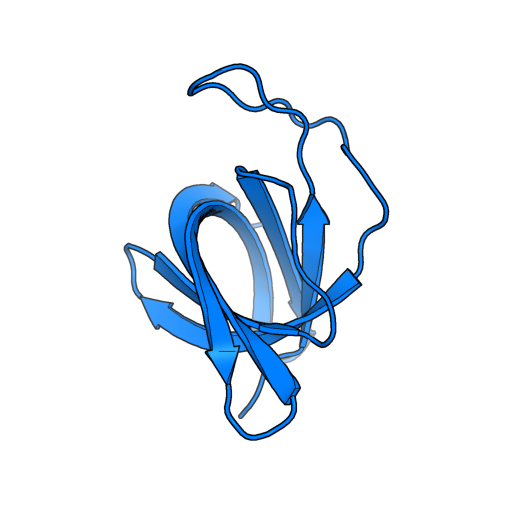Y A N 1
ATOM 726 C CA . GLY A 1 92 ? -4.161 16.069 3.540 1.00 58.53 92 GLY A CA 1
ATOM 727 C C . GLY A 1 92 ? -4.496 17.180 4.526 1.00 58.53 92 GLY A C 1
ATOM 728 O O . GLY A 1 92 ? -4.496 16.906 5.749 1.00 58.53 92 GLY A O 1
#

Mean predicted aligned error: 3.6 Å